Protein AF-A0AAD8DLI9-F1 (afdb_monomer_lite)

Organism: Mythimna separata (NCBI:txid271217)

Radius of gyration: 27.06 Å; chains: 1; bounding box: 93×51×63 Å

Secondary structure (DSSP, 8-state):
-PPTTSS----HHHHHHHTT-HHHHHHHH---HHHHHHHHHHHHHHHS-S---HHHHHHHHHHHHHHHHHHH-HHHHTTPPP------SS-HHHHHTSPPP---------------------

Foldseek 3Di:
DADVVGPHDQDPVNVCVLLVDLPVNCVVVVDDSVLSVLVVLLVCVVVVPDDFDPVVSVVSVVVSVVVVVQCVPPVNVVVDDDDDDDDDPDDPVSVVRDDDDDPPPDDDPDDDDDDDDDDDDD

Structure (mmCIF, N/CA/C/O backbone):
data_AF-A0AAD8DLI9-F1
#
_entry.id   AF-A0AAD8DLI9-F1
#
loop_
_atom_site.group_PDB
_atom_site.id
_atom_site.type_symbol
_atom_site.label_atom_id
_atom_site.label_alt_id
_atom_site.label_comp_id
_atom_site.label_asym_id
_atom_site.label_entity_id
_atom_site.label_seq_id
_atom_site.pdbx_PDB_ins_code
_atom_site.Cartn_x
_atom_site.Cartn_y
_atom_site.Cartn_z
_atom_site.occupancy
_atom_site.B_iso_or_equiv
_atom_site.auth_seq_id
_atom_site.auth_comp_id
_atom_site.auth_asym_id
_atom_site.auth_atom_id
_atom_site.pdbx_PDB_model_num
ATOM 1 N N . MET A 1 1 ? 1.625 8.664 -22.135 1.00 68.00 1 MET A N 1
ATOM 2 C CA . MET A 1 1 ? 1.932 10.109 -22.130 1.00 68.00 1 MET A CA 1
ATOM 3 C C . MET A 1 1 ? 1.110 10.793 -21.047 1.00 68.00 1 MET A C 1
ATOM 5 O O . MET A 1 1 ? -0.074 10.463 -20.932 1.00 68.00 1 MET A O 1
ATOM 9 N N . PRO A 1 2 ? 1.719 11.658 -20.219 1.00 79.44 2 PRO A N 1
ATOM 10 C CA . PRO A 1 2 ? 0.992 12.462 -19.240 1.00 79.44 2 PRO A CA 1
ATOM 11 C C . PRO A 1 2 ? -0.001 13.388 -19.951 1.00 79.44 2 PRO A C 1
ATOM 13 O O . PRO A 1 2 ? 0.241 13.833 -21.075 1.00 79.44 2 PRO A O 1
ATOM 16 N N . LYS A 1 3 ? -1.153 13.622 -19.326 1.00 81.00 3 LYS A N 1
ATOM 17 C CA . LYS A 1 3 ? -2.202 14.487 -19.867 1.00 81.00 3 LYS A CA 1
ATOM 18 C C . LYS A 1 3 ? -1.759 15.939 -19.678 1.00 81.00 3 LYS A C 1
ATOM 20 O O . LYS A 1 3 ? -1.212 16.270 -18.633 1.00 81.00 3 LYS A O 1
ATOM 25 N N . ALA A 1 4 ? -1.968 16.811 -20.662 1.00 80.19 4 ALA A N 1
ATOM 26 C CA . ALA A 1 4 ? -1.575 18.216 -20.530 1.00 80.19 4 ALA A CA 1
ATOM 27 C C . ALA A 1 4 ? -2.200 18.837 -19.262 1.00 80.19 4 ALA A C 1
ATOM 29 O O . ALA A 1 4 ? -3.403 18.702 -19.037 1.00 80.19 4 ALA A O 1
ATOM 30 N N . GLY A 1 5 ? -1.373 19.454 -18.411 1.00 84.06 5 GLY A N 1
ATOM 31 C CA . GLY A 1 5 ? -1.784 20.004 -17.111 1.00 84.06 5 GLY A CA 1
ATOM 32 C C . GLY A 1 5 ? -1.833 19.006 -15.942 1.00 84.06 5 GLY A C 1
ATOM 33 O O . GLY A 1 5 ? -2.048 19.428 -14.812 1.00 84.06 5 GLY A O 1
ATOM 34 N N . PHE A 1 6 ? -1.591 17.710 -16.174 1.00 69.19 6 PHE A N 1
ATOM 35 C CA . PHE A 1 6 ? -1.530 16.673 -15.138 1.00 69.19 6 PHE A CA 1
ATOM 36 C C . PHE A 1 6 ? -0.206 15.900 -15.219 1.00 69.19 6 PHE A C 1
ATOM 38 O O . PHE A 1 6 ? 0.209 15.446 -16.283 1.00 69.19 6 PHE A O 1
ATOM 45 N N . GLY A 1 7 ? 0.461 15.702 -14.078 1.00 79.88 7 GLY A N 1
ATOM 46 C CA . GLY A 1 7 ? 1.764 15.019 -14.012 1.00 79.88 7 GLY A CA 1
ATOM 47 C C . GLY A 1 7 ? 1.746 13.544 -14.443 1.00 79.88 7 GLY A C 1
ATOM 48 O O . GLY A 1 7 ? 2.799 12.967 -14.696 1.00 79.88 7 GLY A O 1
ATOM 49 N N . ASN A 1 8 ? 0.569 12.919 -14.553 1.00 84.19 8 ASN A N 1
ATOM 50 C CA . ASN A 1 8 ? 0.389 11.573 -15.095 1.00 84.19 8 ASN A CA 1
ATOM 51 C C . ASN A 1 8 ? -1.045 11.369 -15.629 1.00 84.19 8 ASN A C 1
ATOM 53 O O . ASN A 1 8 ? -1.923 12.204 -15.423 1.00 84.19 8 ASN A O 1
ATOM 57 N N . SER A 1 9 ? -1.265 10.251 -16.328 1.00 85.69 9 SER A N 1
ATOM 58 C CA . SER A 1 9 ? -2.578 9.822 -16.851 1.00 85.69 9 SER A CA 1
ATOM 59 C C . SER A 1 9 ? -3.043 8.514 -16.198 1.00 85.69 9 SER A C 1
ATOM 61 O O . SER A 1 9 ? -3.775 7.736 -16.812 1.00 85.69 9 SER A O 1
ATOM 63 N N . ASN A 1 10 ? -2.556 8.216 -14.992 1.00 88.38 10 ASN A N 1
ATOM 64 C CA . ASN A 1 10 ? -2.822 6.940 -14.341 1.00 88.38 10 ASN A CA 1
ATOM 65 C C . ASN A 1 10 ? -4.255 6.946 -13.798 1.00 88.38 10 ASN A C 1
ATOM 67 O O . ASN A 1 10 ? -4.659 7.862 -13.089 1.00 88.38 10 ASN A O 1
ATOM 71 N N . SER A 1 11 ? -5.031 5.923 -14.147 1.00 90.06 11 SER A N 1
ATOM 72 C CA . SER A 1 11 ? -6.424 5.764 -13.710 1.00 90.06 11 SER A CA 1
ATOM 73 C C . SER A 1 11 ? -6.548 4.661 -12.657 1.00 90.06 11 SER A C 1
ATOM 75 O O . SER A 1 11 ? -5.605 3.901 -12.434 1.00 90.06 11 SER A O 1
ATOM 77 N N . GLY A 1 12 ? -7.737 4.488 -12.070 1.00 89.56 12 GLY A N 1
ATOM 78 C CA . GLY A 1 12 ? -8.001 3.362 -11.166 1.00 89.56 12 GLY A CA 1
ATOM 79 C C . GLY A 1 12 ? -7.736 1.990 -11.806 1.00 89.56 12 GLY A C 1
ATOM 80 O O . GLY A 1 12 ? -7.291 1.071 -11.123 1.00 89.56 12 GLY A O 1
ATOM 81 N N . ASN A 1 13 ? -7.929 1.856 -13.126 1.00 90.69 13 ASN A N 1
ATOM 82 C CA . ASN A 1 13 ? -7.564 0.637 -13.852 1.00 90.69 13 ASN A CA 1
ATOM 83 C C . ASN A 1 13 ? -6.041 0.431 -13.881 1.00 90.69 13 ASN A C 1
ATOM 85 O O . ASN A 1 13 ? -5.562 -0.681 -13.680 1.00 90.69 13 ASN A O 1
ATOM 89 N N . THR A 1 14 ? -5.271 1.506 -14.072 1.00 91.44 14 THR A N 1
ATOM 9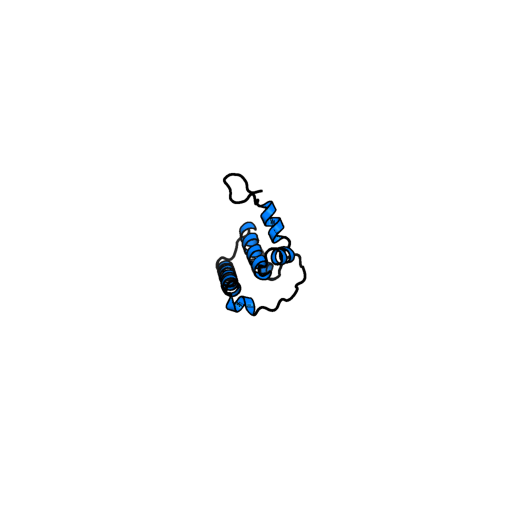0 C CA . THR A 1 14 ? -3.803 1.470 -14.009 1.00 91.44 14 THR A CA 1
ATOM 91 C C . THR A 1 14 ? -3.330 1.009 -12.630 1.00 91.44 14 THR A C 1
ATOM 93 O O . THR A 1 14 ? -2.516 0.092 -12.550 1.00 91.44 14 THR A O 1
ATOM 96 N N . SER A 1 15 ? -3.886 1.576 -11.553 1.00 91.75 15 SER A N 1
ATOM 97 C CA . SER A 1 15 ? -3.538 1.192 -10.178 1.00 91.75 15 SER A CA 1
ATOM 98 C C . SER A 1 15 ? -3.868 -0.273 -9.886 1.00 91.75 15 SER A C 1
ATOM 100 O O . SER A 1 15 ? -3.029 -0.993 -9.354 1.00 91.75 15 SER A O 1
ATOM 102 N N . ARG A 1 16 ? -5.047 -0.760 -10.300 1.00 92.94 16 ARG A N 1
ATOM 103 C CA . ARG A 1 16 ? -5.423 -2.174 -10.127 1.00 92.94 16 ARG A CA 1
ATOM 104 C C . ARG A 1 16 ? -4.450 -3.123 -10.819 1.00 92.94 16 ARG A C 1
ATOM 106 O O . ARG A 1 16 ? -4.081 -4.133 -10.233 1.00 92.94 16 ARG A O 1
ATOM 113 N N . ARG A 1 17 ? -3.992 -2.790 -12.031 1.00 94.00 17 ARG A N 1
ATOM 114 C CA . ARG A 1 17 ? -2.979 -3.604 -12.722 1.00 94.00 17 ARG A CA 1
ATOM 115 C C . ARG A 1 17 ? -1.614 -3.539 -12.044 1.00 94.00 17 ARG A C 1
ATOM 117 O O . ARG A 1 17 ? -0.938 -4.557 -12.005 1.00 94.00 17 ARG A O 1
ATOM 124 N N . PHE A 1 18 ? -1.235 -2.391 -11.483 1.00 94.50 18 PHE A N 1
ATOM 125 C CA . PHE A 1 18 ? 0.017 -2.253 -10.736 1.00 94.50 18 PHE A CA 1
ATOM 126 C C . PHE A 1 18 ? 0.064 -3.176 -9.507 1.00 94.50 18 PHE A C 1
ATOM 128 O O . PHE A 1 18 ? 1.060 -3.855 -9.294 1.00 94.50 18 PHE A O 1
ATOM 135 N N . PHE A 1 19 ? -1.023 -3.261 -8.734 1.00 94.44 19 PHE A N 1
ATOM 136 C CA . PHE A 1 19 ? -1.095 -4.121 -7.541 1.00 94.44 19 PHE A CA 1
ATOM 137 C C . PHE A 1 19 ? -1.546 -5.570 -7.829 1.00 94.44 19 PHE A C 1
ATOM 139 O O . PHE A 1 19 ? -1.639 -6.386 -6.907 1.00 94.44 19 PHE A O 1
ATOM 146 N N . ALA A 1 20 ? -1.839 -5.916 -9.087 1.00 94.19 20 ALA A N 1
ATOM 147 C CA . ALA A 1 20 ? -2.242 -7.273 -9.463 1.00 94.19 20 ALA A CA 1
ATOM 148 C C . ALA A 1 20 ? -1.083 -8.272 -9.329 1.00 94.19 20 ALA A C 1
ATOM 150 O O . ALA A 1 20 ? -1.303 -9.393 -8.879 1.00 94.19 20 ALA A O 1
ATOM 151 N N . ASP A 1 21 ? 0.135 -7.839 -9.661 1.00 94.12 21 ASP A N 1
ATOM 152 C CA . ASP A 1 21 ? 1.352 -8.645 -9.574 1.00 94.12 21 ASP A CA 1
ATOM 153 C C . ASP A 1 21 ? 2.446 -7.890 -8.792 1.00 94.12 21 ASP A C 1
ATOM 155 O O . ASP A 1 21 ? 3.223 -7.121 -9.369 1.00 94.12 21 ASP A O 1
ATOM 159 N N . PRO A 1 22 ? 2.508 -8.076 -7.460 1.00 93.19 22 PRO A N 1
ATOM 160 C CA . PRO A 1 22 ? 3.5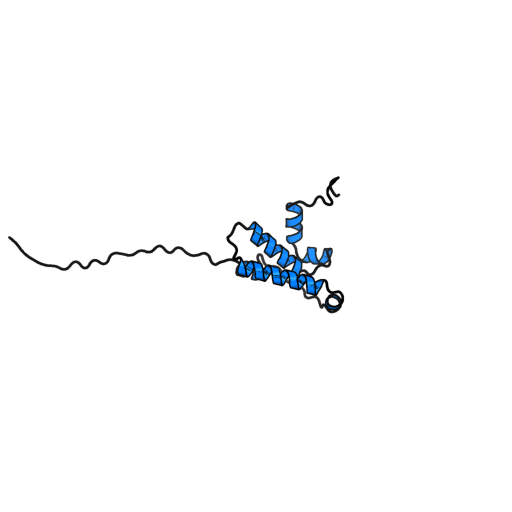21 -7.441 -6.625 1.00 93.19 22 PRO A CA 1
ATOM 161 C C . PRO A 1 22 ? 4.952 -7.896 -6.928 1.00 93.19 22 PRO A C 1
ATOM 163 O O . PRO A 1 22 ? 5.882 -7.158 -6.609 1.00 93.19 22 PRO A O 1
ATOM 166 N N . ASP A 1 23 ? 5.145 -9.091 -7.502 1.00 92.81 23 ASP A N 1
ATOM 167 C CA . ASP A 1 23 ? 6.468 -9.577 -7.904 1.00 92.81 23 ASP A CA 1
ATOM 168 C C . ASP A 1 23 ? 6.987 -8.760 -9.082 1.00 92.81 23 ASP A C 1
ATOM 170 O O . ASP A 1 23 ? 8.049 -8.142 -8.984 1.00 92.81 23 ASP A O 1
ATOM 174 N N . LEU A 1 24 ? 6.186 -8.672 -10.145 1.00 92.06 24 LEU A N 1
ATOM 175 C CA . LEU A 1 24 ? 6.516 -7.877 -11.323 1.00 92.06 24 LEU A CA 1
ATOM 176 C C . LEU A 1 24 ? 6.668 -6.390 -10.972 1.00 92.06 24 LEU A C 1
ATOM 178 O O . LEU A 1 24 ? 7.597 -5.725 -11.430 1.00 92.06 24 LEU A O 1
ATOM 182 N N . ALA A 1 25 ? 5.789 -5.854 -10.121 1.00 92.12 25 ALA A N 1
ATOM 183 C CA . ALA A 1 25 ? 5.885 -4.469 -9.672 1.00 92.12 25 ALA A CA 1
ATOM 184 C C . ALA A 1 25 ? 7.178 -4.206 -8.880 1.00 92.12 25 ALA A C 1
ATOM 186 O O . ALA A 1 25 ? 7.828 -3.181 -9.098 1.00 92.12 25 ALA A O 1
ATOM 187 N N . ALA A 1 26 ? 7.583 -5.117 -7.989 1.00 92.25 26 ALA A N 1
ATOM 188 C CA . ALA A 1 26 ? 8.834 -5.013 -7.237 1.00 92.25 26 ALA A CA 1
ATOM 189 C C . ALA A 1 26 ? 10.066 -5.111 -8.143 1.00 92.25 26 ALA A C 1
ATOM 191 O O . ALA A 1 26 ? 11.039 -4.384 -7.945 1.00 92.25 26 ALA A O 1
ATOM 192 N N . GLU A 1 27 ? 10.020 -5.993 -9.140 1.00 93.25 27 GLU A N 1
ATOM 193 C CA . GLU A 1 27 ? 11.081 -6.151 -10.130 1.00 93.25 27 GLU A CA 1
ATOM 194 C C . GLU A 1 27 ? 11.271 -4.873 -10.956 1.00 93.25 27 GLU A C 1
ATOM 196 O O . GLU A 1 27 ? 12.382 -4.350 -11.020 1.00 93.25 27 GLU A O 1
ATOM 201 N N . ILE A 1 28 ? 10.183 -4.325 -11.510 1.00 92.00 28 ILE A N 1
ATOM 202 C CA . ILE A 1 28 ? 10.217 -3.122 -12.355 1.00 92.00 28 ILE A CA 1
ATOM 203 C C . ILE A 1 28 ? 10.623 -1.880 -11.551 1.00 92.00 28 ILE A C 1
ATOM 205 O O . ILE A 1 28 ? 11.413 -1.065 -12.023 1.00 92.00 28 ILE A O 1
ATOM 209 N N . THR A 1 29 ? 10.062 -1.696 -10.353 1.00 88.88 29 THR A N 1
ATOM 210 C CA . THR A 1 29 ? 10.272 -0.468 -9.561 1.00 88.88 29 THR A CA 1
ATOM 211 C C . THR A 1 29 ? 11.509 -0.521 -8.666 1.00 88.88 29 THR A C 1
ATOM 213 O O . THR A 1 29 ? 11.932 0.509 -8.147 1.00 88.88 29 THR A O 1
ATOM 216 N N . GLY A 1 30 ? 12.070 -1.711 -8.431 1.00 85.62 30 GLY A N 1
ATOM 217 C CA . GLY A 1 30 ? 13.138 -1.932 -7.454 1.00 85.62 30 GLY A CA 1
ATOM 218 C C . GLY A 1 30 ? 12.693 -1.798 -5.991 1.00 85.62 30 GLY A C 1
ATOM 219 O O . GLY A 1 30 ? 13.519 -1.918 -5.083 1.00 85.62 30 GLY A O 1
ATOM 220 N N . ILE A 1 31 ? 11.402 -1.565 -5.739 1.00 86.88 31 ILE A N 1
ATOM 221 C CA . ILE A 1 31 ? 10.835 -1.422 -4.397 1.00 86.88 31 ILE A CA 1
ATOM 222 C C . ILE A 1 31 ? 10.702 -2.802 -3.742 1.00 86.88 31 ILE A C 1
ATOM 224 O O . ILE A 1 31 ? 10.567 -3.835 -4.397 1.00 86.88 31 ILE A O 1
ATOM 228 N N . ASN A 1 32 ? 10.749 -2.842 -2.410 1.00 88.00 32 ASN A N 1
ATOM 229 C CA . ASN A 1 32 ? 10.529 -4.078 -1.673 1.00 88.00 32 ASN A CA 1
ATOM 230 C C . ASN A 1 32 ? 9.117 -4.637 -1.947 1.00 88.00 32 ASN A C 1
ATOM 232 O O . ASN A 1 32 ? 8.122 -3.980 -1.646 1.00 88.00 32 ASN A O 1
ATOM 236 N N . LYS A 1 33 ? 9.037 -5.880 -2.435 1.00 90.75 33 LYS A N 1
ATOM 237 C CA . LYS A 1 33 ? 7.776 -6.602 -2.670 1.00 90.75 33 LYS A CA 1
ATOM 238 C C . LYS A 1 33 ? 6.816 -6.543 -1.483 1.00 90.75 33 LYS A C 1
ATOM 240 O O . LYS A 1 33 ? 5.635 -6.275 -1.662 1.00 90.75 33 LYS A O 1
ATOM 245 N N . GLN A 1 34 ? 7.321 -6.776 -0.274 1.00 90.50 34 GLN A N 1
ATOM 246 C CA . GLN A 1 34 ? 6.495 -6.784 0.933 1.00 90.50 34 GLN A CA 1
ATOM 247 C C . GLN A 1 34 ? 5.890 -5.407 1.212 1.00 90.50 34 GLN A C 1
ATOM 249 O O . GLN A 1 34 ? 4.763 -5.312 1.675 1.00 90.50 34 GLN A O 1
ATOM 254 N N . PHE A 1 35 ? 6.587 -4.328 0.853 1.00 91.06 35 PHE A N 1
ATOM 255 C CA . PHE A 1 35 ? 6.026 -2.987 0.966 1.00 91.06 35 PHE A CA 1
ATOM 256 C C . PHE A 1 35 ? 4.881 -2.765 -0.035 1.00 91.06 35 PHE A C 1
ATOM 258 O O . PHE A 1 35 ? 3.827 -2.264 0.344 1.00 91.06 35 PHE A O 1
ATOM 265 N N . ILE A 1 36 ? 5.045 -3.209 -1.288 1.00 92.75 36 ILE A N 1
ATOM 266 C CA . ILE A 1 36 ? 3.985 -3.143 -2.312 1.00 92.75 36 ILE A CA 1
ATOM 267 C C . ILE A 1 36 ? 2.751 -3.948 -1.878 1.00 92.75 36 ILE A C 1
ATOM 269 O O . ILE A 1 36 ? 1.625 -3.481 -2.035 1.00 92.75 36 ILE A O 1
ATOM 273 N N . ILE A 1 37 ? 2.962 -5.127 -1.289 1.00 94.69 37 ILE A N 1
ATOM 274 C CA . ILE A 1 37 ? 1.898 -5.960 -0.718 1.00 94.69 37 ILE A CA 1
ATOM 275 C C . ILE A 1 37 ? 1.150 -5.219 0.391 1.00 94.69 37 ILE A C 1
ATOM 277 O O . ILE A 1 37 ? -0.072 -5.131 0.341 1.00 94.69 37 ILE A O 1
ATOM 281 N N . LYS A 1 38 ? 1.860 -4.650 1.369 1.00 94.31 38 LYS A N 1
ATOM 282 C CA . LYS A 1 38 ? 1.214 -3.939 2.481 1.00 94.31 38 LYS A CA 1
ATOM 283 C C . LYS A 1 38 ? 0.385 -2.748 1.998 1.00 94.31 38 LYS A C 1
ATOM 285 O O . LYS A 1 38 ? -0.724 -2.536 2.479 1.00 94.31 38 LYS A O 1
ATOM 290 N N . LEU A 1 39 ? 0.873 -2.015 0.994 1.00 94.62 39 LEU A N 1
ATOM 291 C CA . LEU A 1 39 ? 0.104 -0.944 0.353 1.00 94.62 39 LEU A CA 1
ATOM 292 C C . LEU A 1 39 ? -1.162 -1.465 -0.335 1.00 94.62 39 LEU A C 1
ATOM 294 O O . LEU A 1 39 ? -2.213 -0.839 -0.219 1.00 94.62 39 LEU A O 1
ATOM 298 N N . LYS A 1 40 ? -1.082 -2.614 -1.015 1.00 94.75 40 LYS A N 1
ATOM 299 C CA . LYS A 1 40 ? -2.256 -3.264 -1.605 1.00 94.75 40 LYS A CA 1
ATOM 300 C C . LYS A 1 40 ? -3.304 -3.588 -0.539 1.00 94.75 40 LYS A C 1
ATOM 302 O O . LYS A 1 40 ? -4.454 -3.205 -0.718 1.00 94.75 40 LYS A O 1
ATOM 307 N N . VAL A 1 41 ? -2.904 -4.20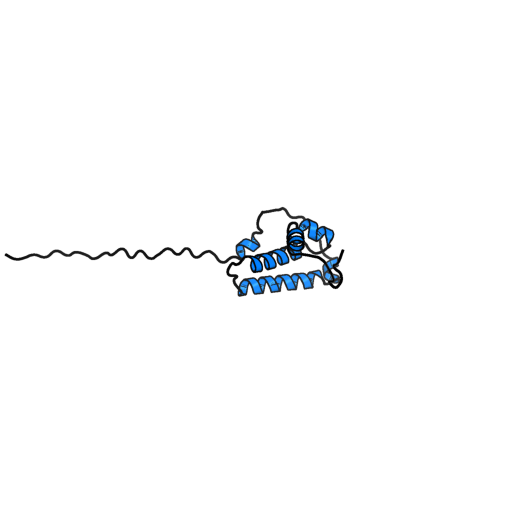8 0.574 1.00 94.44 41 VAL A N 1
ATOM 308 C CA . VAL A 1 41 ? -3.816 -4.576 1.674 1.00 94.44 41 VAL A CA 1
ATOM 309 C C . VAL A 1 41 ? -4.501 -3.345 2.269 1.00 94.44 41 VAL A C 1
ATOM 311 O O . VAL A 1 41 ? -5.710 -3.361 2.478 1.00 94.44 41 VAL A O 1
ATOM 314 N N . ILE A 1 42 ? -3.760 -2.252 2.478 1.00 95.38 42 ILE A N 1
ATOM 315 C CA . ILE A 1 42 ? -4.329 -0.986 2.968 1.00 95.38 42 ILE A CA 1
ATOM 316 C C . ILE A 1 42 ? -5.403 -0.463 2.004 1.00 95.38 42 ILE A C 1
ATOM 318 O O . ILE A 1 42 ? -6.501 -0.107 2.431 1.00 95.38 42 ILE A O 1
ATOM 322 N N . LEU A 1 43 ? -5.108 -0.433 0.701 1.00 94.19 43 LEU A N 1
ATOM 323 C CA . LEU A 1 43 ? -6.037 0.066 -0.315 1.00 94.19 43 LEU A CA 1
ATOM 324 C C . LEU A 1 43 ? -7.265 -0.841 -0.484 1.00 94.19 43 LEU A C 1
ATOM 326 O O . LEU A 1 43 ? -8.373 -0.338 -0.671 1.00 94.19 43 LEU A O 1
ATOM 330 N N . GLU A 1 44 ? -7.089 -2.159 -0.410 1.00 93.44 44 GLU A N 1
ATOM 331 C CA . GLU A 1 44 ? -8.182 -3.135 -0.468 1.00 93.44 44 GLU A CA 1
ATOM 332 C C . GLU A 1 44 ? -9.092 -3.015 0.750 1.00 93.44 44 GLU A C 1
ATOM 334 O O . GLU A 1 44 ? -10.300 -2.892 0.579 1.00 93.44 44 GLU A O 1
ATOM 339 N N . ALA A 1 45 ? -8.531 -2.938 1.960 1.00 93.69 45 ALA A N 1
ATOM 340 C CA . ALA A 1 45 ? -9.313 -2.735 3.175 1.00 93.69 45 ALA A CA 1
ATOM 341 C C . ALA A 1 45 ? -10.169 -1.463 3.067 1.00 93.69 45 ALA A C 1
ATOM 343 O O . ALA A 1 45 ? -11.387 -1.531 3.226 1.00 93.69 45 ALA A O 1
ATOM 344 N N . MET A 1 46 ? -9.568 -0.331 2.679 1.00 92.38 46 MET A N 1
ATOM 345 C CA . MET A 1 46 ? -10.276 0.946 2.507 1.00 92.38 46 MET A CA 1
ATOM 346 C C . MET A 1 46 ? -11.360 0.923 1.420 1.00 92.38 46 MET A C 1
ATOM 348 O O . MET A 1 46 ? -12.337 1.663 1.519 1.00 92.38 46 MET A O 1
ATOM 352 N N . SER A 1 47 ? -11.186 0.120 0.367 1.00 91.31 47 SER A N 1
ATOM 353 C CA . SER A 1 47 ? -12.130 0.035 -0.759 1.00 91.31 47 SER A CA 1
ATOM 354 C C . SER A 1 47 ? -13.128 -1.118 -0.651 1.00 91.31 47 SER A C 1
ATOM 356 O O . SER A 1 47 ? -14.037 -1.208 -1.474 1.00 91.31 47 SER A O 1
ATOM 358 N N . SER A 1 48 ? -12.994 -1.969 0.368 1.00 89.69 48 SER A N 1
ATOM 359 C CA . SER A 1 48 ? -13.818 -3.165 0.566 1.00 89.69 48 SER A CA 1
ATOM 360 C C . SER A 1 48 ? -15.285 -2.859 0.877 1.00 89.69 48 SER A C 1
ATOM 362 O O . SER A 1 48 ? -16.134 -3.719 0.666 1.00 89.69 48 SER A O 1
ATOM 364 N N . GLY A 1 49 ? -15.595 -1.677 1.419 1.00 89.56 49 GLY A N 1
ATOM 365 C CA . GLY A 1 49 ? -16.934 -1.336 1.915 1.00 89.56 49 GLY A CA 1
ATOM 366 C C . GLY A 1 49 ? -17.328 -2.029 3.228 1.00 89.56 49 GLY A C 1
ATOM 367 O O . GLY A 1 49 ? -18.443 -1.823 3.699 1.00 89.56 49 GLY A O 1
ATOM 368 N N . HIS A 1 50 ? -16.431 -2.817 3.829 1.00 89.31 50 HIS A N 1
ATOM 369 C CA . HIS A 1 50 ? -16.657 -3.498 5.105 1.00 89.31 50 HIS A CA 1
ATOM 370 C C . HIS A 1 50 ? -16.235 -2.603 6.280 1.00 89.31 50 HIS A C 1
ATOM 372 O O . HIS A 1 50 ? -15.442 -1.671 6.117 1.00 89.31 50 HIS A O 1
ATOM 378 N N . LYS A 1 51 ? -16.753 -2.883 7.483 1.00 92.38 51 LYS A N 1
ATOM 379 C CA . LYS A 1 51 ? -16.270 -2.228 8.706 1.00 92.38 51 LYS A CA 1
ATOM 380 C C . LYS A 1 51 ? -14.847 -2.703 8.998 1.00 92.38 51 LYS A C 1
ATOM 382 O O . LYS A 1 51 ? -14.560 -3.893 8.948 1.00 92.38 51 LYS A O 1
ATOM 387 N N . ILE A 1 52 ? -13.957 -1.754 9.275 1.00 94.06 52 ILE A N 1
ATOM 388 C CA . ILE A 1 52 ? -12.543 -2.015 9.549 1.00 94.06 52 ILE A CA 1
ATOM 389 C C . ILE A 1 52 ? -12.283 -1.703 11.018 1.00 94.06 52 ILE A C 1
ATOM 391 O O . ILE A 1 52 ? -12.631 -0.618 11.492 1.00 94.06 52 ILE A O 1
ATOM 395 N N . ASN A 1 53 ? -11.608 -2.613 11.717 1.00 94.25 53 ASN A N 1
ATOM 396 C CA . ASN A 1 53 ? -11.138 -2.359 13.069 1.00 94.25 53 ASN A CA 1
ATOM 397 C C . ASN A 1 53 ? -10.062 -1.257 13.064 1.00 94.25 53 ASN A C 1
ATOM 399 O O . ASN A 1 53 ? -8.946 -1.453 12.573 1.00 94.25 53 ASN A O 1
ATOM 403 N N . ALA A 1 54 ? -10.403 -0.084 13.601 1.00 92.94 54 ALA A N 1
ATOM 404 C CA . ALA A 1 54 ? -9.561 1.107 13.507 1.00 92.94 54 ALA A CA 1
ATOM 405 C C . ALA A 1 54 ? -8.218 0.967 14.243 1.00 92.94 54 ALA A C 1
ATOM 407 O O . ALA A 1 54 ? -7.209 1.501 13.780 1.00 92.94 54 ALA A O 1
ATOM 408 N N . GLU A 1 55 ? -8.191 0.243 15.364 1.00 94.19 55 GLU A N 1
ATOM 409 C CA . GLU A 1 55 ? -6.979 0.033 16.157 1.00 94.19 55 GLU A CA 1
ATOM 410 C C . GLU A 1 55 ? -5.980 -0.836 15.388 1.00 94.19 55 GLU A C 1
ATOM 412 O O . GLU A 1 55 ? -4.872 -0.382 15.083 1.00 94.19 55 GLU A O 1
ATOM 417 N N . LYS A 1 56 ? -6.417 -2.023 14.946 1.00 93.31 56 LYS A N 1
ATOM 418 C CA . LYS A 1 56 ? -5.589 -2.945 14.154 1.00 93.31 56 LYS A CA 1
ATOM 419 C C . LYS A 1 56 ? -5.120 -2.318 12.843 1.00 93.31 56 LYS A C 1
ATOM 421 O O . LYS A 1 56 ? -3.956 -2.444 12.466 1.00 93.31 56 LYS A O 1
ATOM 426 N N . PHE A 1 57 ? -6.002 -1.599 12.148 1.00 94.88 57 PHE A N 1
ATOM 427 C CA . PHE A 1 57 ? -5.647 -0.914 10.906 1.00 94.88 57 PHE A CA 1
ATOM 428 C C . PHE A 1 57 ? -4.620 0.203 11.136 1.00 94.88 57 PHE A C 1
ATOM 430 O O . PHE A 1 57 ? -3.683 0.369 10.349 1.00 94.88 57 PHE A O 1
ATOM 437 N N . GLY A 1 58 ? -4.756 0.946 12.237 1.00 94.12 58 GLY A N 1
ATOM 438 C CA . GLY A 1 58 ? -3.802 1.972 12.640 1.00 94.12 58 GLY A CA 1
ATOM 439 C C . GLY A 1 58 ? -2.415 1.397 12.933 1.00 94.12 58 GLY A C 1
ATOM 440 O O . GLY A 1 58 ? -1.411 1.956 12.485 1.00 94.12 58 GLY A O 1
ATOM 441 N N . GLU A 1 59 ? -2.342 0.269 13.638 1.00 95.81 59 GLU A N 1
ATOM 442 C CA . GLU A 1 59 ? -1.087 -0.452 13.881 1.00 95.81 59 GLU A CA 1
ATOM 443 C C . GLU A 1 59 ? -0.459 -0.961 12.581 1.00 95.81 59 GLU A C 1
ATOM 445 O O . GLU A 1 59 ? 0.718 -0.694 12.318 1.00 95.81 59 GLU A O 1
ATOM 450 N N . TYR A 1 60 ? -1.260 -1.578 11.708 1.00 94.31 60 TYR A N 1
ATOM 451 C CA . TYR A 1 60 ? -0.809 -2.064 10.404 1.00 94.31 60 TYR A CA 1
ATOM 452 C C . TYR A 1 60 ? -0.207 -0.943 9.540 1.00 94.31 60 TYR A C 1
ATOM 454 O O . TYR A 1 60 ? 0.854 -1.106 8.921 1.00 94.31 60 TYR A O 1
ATOM 462 N N . CYS A 1 61 ? -0.835 0.237 9.535 1.00 94.00 61 CYS A N 1
ATOM 463 C CA . CYS A 1 61 ? -0.322 1.414 8.835 1.00 94.00 61 CYS A CA 1
ATOM 464 C C . CYS A 1 61 ? 0.998 1.916 9.442 1.00 94.00 61 CYS A C 1
ATOM 466 O O . CYS A 1 61 ? 1.941 2.211 8.701 1.00 94.00 61 CYS A O 1
ATOM 468 N N . LYS A 1 62 ? 1.107 1.975 10.778 1.00 93.81 62 LYS A N 1
ATOM 469 C CA . LYS A 1 62 ? 2.348 2.373 11.470 1.00 93.81 62 LYS A CA 1
ATOM 470 C C . LYS A 1 62 ? 3.498 1.426 11.143 1.00 93.81 62 LYS A C 1
ATOM 472 O O . LYS A 1 62 ? 4.602 1.884 10.855 1.00 93.81 62 LYS A O 1
ATOM 477 N N . ASP A 1 63 ? 3.255 0.123 11.140 1.00 90.75 63 ASP A N 1
ATOM 478 C CA . ASP A 1 63 ? 4.287 -0.864 10.825 1.00 90.75 63 ASP A CA 1
ATOM 479 C C . ASP A 1 63 ? 4.702 -0.824 9.354 1.00 90.75 63 ASP A C 1
ATOM 481 O O . ASP A 1 63 ? 5.885 -0.960 9.030 1.00 90.75 63 ASP A O 1
ATOM 485 N N . THR A 1 64 ? 3.756 -0.547 8.455 1.00 91.19 64 THR A N 1
ATOM 486 C CA . THR A 1 64 ? 4.052 -0.288 7.040 1.00 91.19 64 THR A CA 1
ATOM 487 C C . THR A 1 64 ? 4.937 0.955 6.872 1.00 91.19 64 THR A C 1
ATOM 489 O O . THR A 1 64 ? 5.906 0.924 6.110 1.00 91.19 64 THR A O 1
ATOM 492 N N . ALA A 1 65 ? 4.683 2.025 7.633 1.00 89.06 65 ALA A N 1
ATOM 493 C CA . ALA A 1 65 ? 5.513 3.231 7.628 1.00 89.06 65 ALA A CA 1
ATOM 494 C C . ALA A 1 65 ? 6.927 2.983 8.187 1.00 89.06 65 ALA A C 1
ATOM 496 O O . ALA A 1 65 ? 7.913 3.435 7.601 1.00 89.06 65 ALA A O 1
ATOM 497 N N . LYS A 1 66 ? 7.061 2.209 9.273 1.00 87.38 66 LYS A N 1
ATOM 498 C CA . LYS A 1 66 ? 8.377 1.800 9.805 1.00 87.38 66 LYS A CA 1
ATOM 499 C C . LYS A 1 66 ? 9.173 0.996 8.777 1.00 87.38 66 LYS A C 1
ATOM 501 O O . LYS A 1 66 ? 10.376 1.201 8.632 1.00 87.38 66 LYS A O 1
ATOM 506 N N . MET A 1 67 ? 8.509 0.109 8.034 1.00 82.75 67 MET A N 1
ATOM 507 C CA . MET A 1 67 ? 9.141 -0.651 6.958 1.00 82.75 67 MET A CA 1
ATOM 508 C C . MET A 1 67 ? 9.673 0.265 5.847 1.00 82.75 67 MET A C 1
ATOM 510 O O . MET A 1 67 ? 10.775 0.034 5.351 1.00 82.75 67 MET A O 1
ATOM 514 N N . LEU A 1 68 ? 8.945 1.324 5.478 1.00 78.75 68 LEU A N 1
ATOM 515 C CA . LEU A 1 68 ? 9.445 2.330 4.536 1.00 78.75 68 LEU A CA 1
ATOM 516 C C . LEU A 1 68 ? 10.707 3.010 5.076 1.00 78.75 68 LEU A C 1
ATOM 518 O O . LEU A 1 68 ? 11.706 3.078 4.367 1.00 78.75 68 LEU A O 1
ATOM 522 N N . LEU A 1 69 ? 10.696 3.448 6.337 1.00 75.81 69 LEU A N 1
ATOM 523 C CA . LEU A 1 69 ? 11.842 4.119 6.954 1.00 75.81 69 LEU A CA 1
ATOM 524 C C . LEU A 1 69 ? 13.093 3.226 6.955 1.00 75.81 69 LEU A C 1
ATOM 526 O O . LEU A 1 69 ? 14.146 3.634 6.474 1.00 75.81 69 LEU A O 1
ATOM 530 N N . LEU A 1 70 ? 12.949 1.970 7.389 1.00 70.44 70 LEU A N 1
ATOM 531 C CA . LEU A 1 70 ? 14.026 0.973 7.372 1.00 70.44 70 LEU A CA 1
ATOM 532 C C . LEU A 1 70 ? 14.516 0.653 5.958 1.00 70.44 70 LEU A C 1
ATOM 534 O O . LEU A 1 70 ? 15.682 0.319 5.763 1.00 70.44 70 LEU A O 1
ATOM 538 N N . THR A 1 71 ? 13.624 0.691 4.965 1.00 65.31 71 THR A N 1
ATOM 539 C CA . THR A 1 71 ? 13.991 0.334 3.593 1.00 65.31 71 THR A CA 1
ATOM 540 C C . THR A 1 71 ? 14.583 1.480 2.783 1.00 65.31 71 THR A C 1
ATOM 542 O O . THR A 1 71 ? 15.303 1.197 1.823 1.00 65.31 71 THR A O 1
ATOM 545 N N . SER A 1 72 ? 14.301 2.720 3.187 1.00 67.12 72 SER A N 1
ATOM 546 C CA . SER A 1 72 ? 14.790 3.964 2.580 1.00 67.12 72 SER A CA 1
ATOM 547 C C . SER A 1 72 ? 16.151 4.389 3.125 1.00 67.12 72 SER A C 1
ATOM 549 O O . SER A 1 72 ? 16.846 5.168 2.480 1.00 67.12 72 SER A O 1
ATOM 551 N N . ASP A 1 73 ? 16.535 3.878 4.298 1.00 68.12 73 ASP A N 1
ATOM 552 C CA . ASP A 1 73 ? 17.853 4.108 4.874 1.00 68.12 73 ASP A CA 1
ATOM 553 C C . ASP A 1 73 ? 18.945 3.492 3.961 1.00 68.12 73 ASP A C 1
ATOM 555 O O . ASP A 1 73 ? 18.969 2.265 3.770 1.00 68.12 73 ASP A O 1
ATOM 559 N N . PRO A 1 74 ? 19.859 4.306 3.389 1.00 63.28 74 PRO A N 1
ATOM 560 C CA . PRO A 1 74 ? 20.916 3.831 2.496 1.00 63.28 74 PRO A CA 1
ATOM 561 C C . PRO A 1 74 ? 21.824 2.784 3.148 1.00 63.28 74 PRO A C 1
ATOM 563 O O . PRO A 1 74 ? 22.289 1.862 2.481 1.00 63.28 74 PRO A O 1
ATOM 566 N N . TYR A 1 75 ? 22.055 2.904 4.454 1.00 57.25 75 TYR A N 1
ATOM 567 C CA . TYR A 1 75 ? 22.912 2.012 5.222 1.00 57.25 75 TYR A CA 1
ATOM 568 C C . TYR A 1 75 ? 22.263 0.632 5.402 1.00 57.25 75 TYR A C 1
ATOM 570 O O . TYR A 1 75 ? 22.906 -0.396 5.188 1.00 57.25 75 TYR A O 1
ATOM 578 N N . ILE A 1 76 ? 20.960 0.589 5.700 1.00 56.81 76 ILE A N 1
ATOM 579 C CA . ILE A 1 76 ? 20.205 -0.664 5.883 1.00 56.81 76 ILE A CA 1
ATOM 580 C C . ILE A 1 76 ? 19.900 -1.336 4.533 1.00 56.81 76 ILE A C 1
ATOM 582 O O . ILE A 1 76 ? 19.872 -2.566 4.427 1.00 56.81 76 ILE A O 1
ATOM 586 N N . SER A 1 77 ? 19.692 -0.550 3.472 1.00 55.19 77 SER A N 1
ATOM 587 C CA . SER A 1 77 ? 19.395 -1.070 2.131 1.00 55.19 77 SER A CA 1
ATOM 588 C C . SER A 1 77 ? 20.560 -1.874 1.534 1.00 55.19 77 SER A C 1
ATOM 590 O O . SER A 1 77 ? 20.329 -2.915 0.914 1.00 55.19 77 SER A O 1
ATOM 592 N N . CYS A 1 78 ? 21.806 -1.478 1.816 1.00 52.34 78 CYS A N 1
ATOM 593 C CA . CYS A 1 78 ? 23.020 -2.166 1.359 1.00 52.34 78 CYS A CA 1
ATOM 594 C C . CYS A 1 78 ? 23.215 -3.580 1.941 1.00 52.34 78 CYS A C 1
ATOM 596 O O . CYS A 1 78 ? 23.984 -4.366 1.392 1.00 52.34 78 CYS A O 1
ATOM 598 N N . LEU A 1 79 ? 22.524 -3.935 3.030 1.00 58.41 79 LEU A N 1
ATOM 599 C CA . LEU A 1 79 ? 22.739 -5.192 3.762 1.00 58.41 79 LEU A CA 1
ATOM 600 C C . LEU A 1 79 ? 21.701 -6.292 3.438 1.00 58.41 79 LEU A C 1
ATOM 602 O O . LEU A 1 79 ? 21.698 -7.355 4.064 1.00 58.41 79 LEU A O 1
ATOM 606 N N . ARG A 1 80 ? 20.788 -6.073 2.478 1.00 61.88 80 ARG A N 1
ATOM 607 C CA . ARG A 1 80 ? 19.585 -6.911 2.293 1.00 61.88 80 ARG A CA 1
ATOM 608 C C . ARG A 1 80 ? 19.816 -8.146 1.393 1.00 61.88 80 ARG A C 1
ATOM 610 O O . ARG A 1 80 ? 20.146 -8.013 0.219 1.00 61.88 80 ARG A O 1
ATOM 617 N N . LYS A 1 81 ? 19.539 -9.362 1.899 1.00 54.91 81 LYS A N 1
ATOM 61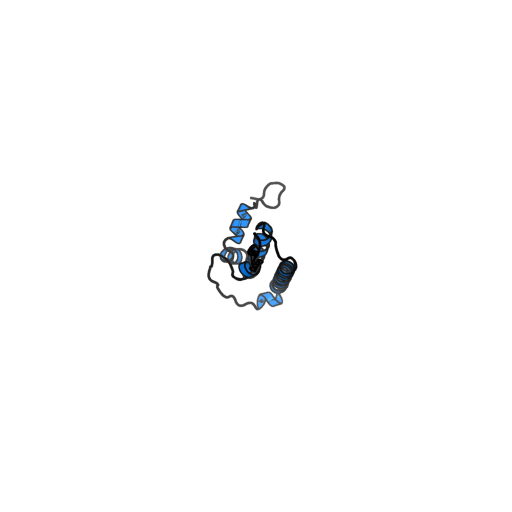8 C CA . LYS A 1 81 ? 19.484 -10.624 1.112 1.00 54.91 81 LYS A CA 1
ATOM 619 C C . LYS A 1 81 ? 18.052 -10.895 0.602 1.00 54.91 81 LYS A C 1
ATOM 621 O O . LYS A 1 81 ? 17.107 -10.811 1.383 1.00 54.91 81 LYS A O 1
ATOM 626 N N . ARG A 1 82 ? 17.868 -11.224 -0.687 1.00 53.59 82 ARG A N 1
ATOM 627 C CA . ARG A 1 82 ? 16.545 -11.478 -1.317 1.00 53.59 82 ARG A CA 1
ATOM 628 C C . ARG A 1 82 ? 16.097 -12.950 -1.180 1.00 53.59 82 ARG A C 1
ATOM 630 O O . ARG A 1 82 ? 16.915 -13.848 -1.348 1.00 53.59 82 ARG A O 1
ATOM 637 N N . LYS A 1 83 ? 14.798 -13.195 -0.929 1.00 51.41 83 LYS A N 1
ATOM 638 C CA . LYS A 1 83 ? 14.131 -14.521 -0.991 1.00 51.41 83 LYS A CA 1
ATOM 639 C C . LYS A 1 83 ? 12.926 -14.486 -1.959 1.00 51.41 83 LYS A C 1
ATOM 641 O O . LYS A 1 83 ? 12.224 -13.476 -1.957 1.00 51.41 83 LYS A O 1
ATOM 646 N N . PRO A 1 84 ? 12.648 -15.558 -2.732 1.00 45.56 84 PRO A N 1
ATOM 647 C CA . PRO A 1 84 ? 11.465 -15.664 -3.601 1.00 45.56 84 PRO A CA 1
ATOM 648 C C . PRO A 1 84 ? 10.209 -16.128 -2.829 1.00 45.56 84 PRO A C 1
ATOM 650 O O . PRO A 1 84 ? 10.339 -16.843 -1.834 1.00 45.56 84 PRO A O 1
ATOM 653 N N . SER A 1 85 ? 8.992 -15.771 -3.277 1.00 52.91 85 SER A N 1
ATOM 654 C CA . SER A 1 85 ? 7.730 -16.263 -2.679 1.00 52.91 85 SER A CA 1
ATOM 655 C C . SER A 1 85 ? 6.713 -16.757 -3.722 1.00 52.91 85 SER A C 1
ATOM 657 O O . SER A 1 85 ? 6.773 -16.364 -4.881 1.00 52.91 85 SER A O 1
ATOM 659 N N . LYS A 1 86 ? 5.797 -17.640 -3.291 1.00 51.06 86 LYS A N 1
ATOM 660 C CA . LYS A 1 86 ? 4.751 -18.305 -4.100 1.00 51.06 86 LYS A CA 1
ATOM 661 C C . LYS A 1 86 ? 3.397 -17.573 -4.004 1.00 51.06 86 LYS A C 1
ATOM 663 O O . LYS A 1 86 ? 3.190 -16.835 -3.041 1.00 51.06 86 LYS A O 1
ATOM 668 N N . SER A 1 87 ? 2.493 -17.800 -4.967 1.00 47.56 87 SER A N 1
ATOM 669 C CA . SER A 1 87 ? 1.169 -17.158 -5.071 1.00 47.56 87 SER A CA 1
ATOM 670 C C . SER A 1 87 ? 0.038 -17.940 -4.376 1.00 47.56 87 SER A C 1
ATOM 672 O O . SER A 1 87 ? 0.034 -19.173 -4.345 1.00 47.56 87 SER A O 1
ATOM 674 N N . GLN A 1 88 ? -0.926 -17.200 -3.819 1.00 53.22 88 GLN A N 1
ATOM 675 C CA . GLN A 1 88 ? -2.208 -17.650 -3.253 1.00 53.22 88 GLN A CA 1
ATOM 676 C C . GLN A 1 88 ? -3.262 -16.542 -3.495 1.00 53.22 88 GLN A C 1
ATOM 678 O O . GLN A 1 88 ? -2.868 -15.383 -3.650 1.00 53.22 88 GLN A O 1
ATOM 683 N N . PRO A 1 89 ? -4.570 -16.869 -3.557 1.00 61.84 89 PRO A N 1
ATOM 684 C CA . PRO A 1 89 ? -5.633 -15.933 -3.956 1.00 61.84 89 PRO A CA 1
ATOM 685 C C . PRO A 1 89 ? -5.861 -14.774 -2.973 1.00 61.84 89 PRO A C 1
ATOM 687 O O . PRO A 1 89 ? -6.166 -13.668 -3.405 1.00 61.84 89 PRO A O 1
ATOM 690 N N . PHE A 1 90 ? -5.639 -15.000 -1.679 1.00 54.19 9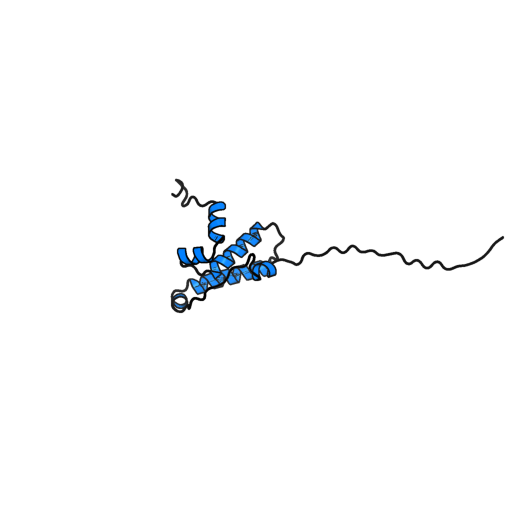0 PHE A N 1
ATOM 691 C CA . PHE A 1 90 ? -5.578 -13.966 -0.646 1.00 54.19 90 PHE A CA 1
ATOM 692 C C . PHE A 1 90 ? -4.378 -14.250 0.257 1.00 54.19 90 PHE A C 1
ATOM 694 O O . PHE A 1 90 ? -3.996 -15.409 0.443 1.00 54.19 90 PHE A O 1
ATOM 701 N N . MET A 1 91 ? -3.755 -13.203 0.798 1.00 63.03 91 MET A N 1
ATOM 702 C CA . MET A 1 91 ? -2.702 -13.373 1.799 1.00 63.03 91 MET A CA 1
ATOM 703 C C . MET A 1 91 ? -3.341 -13.651 3.158 1.00 63.03 91 MET A C 1
ATOM 705 O O . MET A 1 91 ? -4.367 -13.062 3.485 1.00 63.03 91 MET A O 1
ATOM 709 N N . SER A 1 92 ? -2.738 -14.539 3.950 1.00 59.19 92 SER A N 1
ATOM 710 C CA . SER A 1 92 ? -3.252 -14.908 5.278 1.00 59.19 92 SER A CA 1
ATOM 711 C C . SER A 1 92 ? -3.448 -13.687 6.182 1.00 59.19 92 SER A C 1
ATOM 713 O O . SER A 1 92 ? -4.469 -13.574 6.847 1.00 59.19 92 SER A O 1
ATOM 715 N N . GLU A 1 93 ? -2.537 -12.716 6.101 1.00 54.47 93 GLU A N 1
ATOM 716 C CA . GLU A 1 93 ? -2.603 -11.455 6.853 1.00 54.47 93 GLU A CA 1
ATOM 717 C C . GLU A 1 93 ? -3.838 -10.600 6.509 1.00 54.47 93 GLU A C 1
ATOM 719 O O . GLU A 1 93 ? -4.333 -9.859 7.350 1.00 54.47 93 GLU A O 1
ATOM 724 N N . THR A 1 94 ? -4.353 -10.686 5.277 1.00 59.38 94 THR A N 1
ATOM 725 C CA . THR A 1 94 ? -5.555 -9.945 4.856 1.00 59.38 94 THR A CA 1
ATOM 726 C C . THR A 1 94 ? -6.807 -10.521 5.504 1.00 59.38 94 THR A C 1
ATOM 728 O O . THR A 1 94 ? -7.697 -9.777 5.898 1.00 59.38 94 THR A O 1
ATOM 731 N N . ILE A 1 95 ? -6.849 -11.845 5.648 1.00 71.44 95 ILE A N 1
ATOM 732 C CA . ILE A 1 95 ? -7.955 -12.558 6.288 1.00 71.44 95 ILE A CA 1
ATOM 733 C C . ILE A 1 95 ? -7.958 -12.275 7.799 1.00 71.44 95 ILE A C 1
ATOM 735 O O . ILE A 1 95 ? -9.017 -12.082 8.381 1.00 71.44 95 ILE A O 1
ATOM 739 N N . GLU A 1 96 ? -6.779 -12.171 8.422 1.00 76.81 96 GLU A N 1
ATOM 740 C CA . GLU A 1 96 ? -6.619 -11.837 9.849 1.00 76.81 96 GLU A CA 1
ATOM 741 C C . GLU A 1 96 ? -7.044 -10.403 10.212 1.00 76.81 96 GLU A C 1
ATOM 743 O O . GLU A 1 96 ? -7.295 -10.102 11.383 1.00 76.81 96 GLU A O 1
ATOM 748 N N . LEU A 1 97 ? -7.117 -9.509 9.220 1.00 70.19 97 LEU A N 1
ATOM 749 C CA . LEU A 1 97 ? -7.521 -8.119 9.420 1.00 70.19 97 LEU A CA 1
ATOM 750 C C . LEU A 1 97 ? -9.045 -7.932 9.457 1.00 70.19 97 LEU A C 1
ATOM 752 O O . LEU A 1 97 ? -9.511 -6.884 9.910 1.00 70.19 97 LEU A O 1
ATOM 756 N N . PHE A 1 98 ? -9.811 -8.910 8.973 1.00 78.06 98 PHE A N 1
ATOM 757 C CA . PHE A 1 98 ? -11.267 -8.862 9.010 1.00 78.06 98 PHE A CA 1
ATOM 758 C C . PHE A 1 98 ? -11.784 -9.164 10.418 1.00 78.06 98 PHE A C 1
ATOM 760 O O . PHE A 1 98 ? -11.226 -9.984 11.150 1.00 78.06 98 PHE A O 1
ATOM 767 N N . GLU A 1 99 ? -12.851 -8.476 10.817 1.00 60.38 99 GLU A N 1
ATOM 768 C CA . GLU A 1 99 ? -13.606 -8.887 11.997 1.00 60.38 99 GLU A CA 1
ATOM 769 C C . GLU A 1 99 ? -14.384 -10.169 11.668 1.00 60.38 99 GLU A C 1
ATOM 771 O O . GLU A 1 99 ? -14.856 -10.318 10.536 1.00 60.38 99 GLU A O 1
ATOM 776 N N . PRO A 1 100 ? -14.490 -11.118 12.612 1.00 69.81 100 PRO A N 1
ATOM 777 C CA . PRO A 1 100 ? -15.352 -12.275 12.421 1.00 69.81 100 PRO A CA 1
ATOM 778 C C . PRO A 1 100 ? -16.805 -11.811 12.234 1.00 69.81 100 PRO A C 1
ATOM 780 O O . PRO A 1 100 ? -17.263 -10.925 12.952 1.00 69.81 100 PRO A O 1
ATOM 783 N N . GLU A 1 101 ? -17.522 -12.406 11.276 1.00 63.62 101 GLU A N 1
ATOM 784 C CA . GLU A 1 101 ? -18.969 -12.206 11.140 1.00 63.62 101 GLU A CA 1
ATOM 785 C C . GLU A 1 101 ? -19.667 -12.687 12.418 1.00 63.62 101 GLU A C 1
ATOM 787 O O . GLU A 1 101 ? -19.522 -13.844 12.823 1.00 63.62 101 GLU A O 1
ATOM 792 N N . GLU A 1 102 ? -20.419 -11.794 13.063 1.00 55.56 102 GLU A N 1
ATOM 793 C CA . GLU A 1 102 ? -21.326 -12.168 14.142 1.00 55.56 102 GLU A CA 1
ATOM 794 C C . GLU A 1 102 ? -22.490 -12.957 13.528 1.00 55.56 102 GLU A C 1
ATOM 796 O O . GLU A 1 102 ? -23.300 -12.427 12.770 1.00 55.56 102 GLU A O 1
ATOM 801 N N . LEU A 1 103 ? -22.543 -14.259 13.812 1.00 45.94 103 LEU A N 1
ATOM 802 C CA . LEU A 1 103 ? -23.731 -15.064 13.562 1.00 45.94 103 LEU A CA 1
ATOM 803 C C . LEU A 1 103 ? -24.790 -14.655 14.587 1.00 45.94 103 LEU A C 1
ATOM 805 O O . LEU A 1 103 ? -24.731 -15.073 15.745 1.00 45.94 103 LEU A O 1
ATOM 809 N N . ASP A 1 104 ? -25.765 -13.865 14.147 1.00 46.22 104 ASP A N 1
ATOM 810 C CA . ASP A 1 104 ? -27.020 -13.648 14.861 1.00 46.22 104 ASP A CA 1
ATOM 811 C C . ASP A 1 104 ? -27.786 -14.982 14.949 1.00 46.22 104 ASP A C 1
ATOM 813 O O . ASP A 1 104 ? -28.635 -15.301 14.116 1.00 46.22 104 ASP A O 1
ATOM 817 N N . THR A 1 105 ? -27.484 -15.813 15.949 1.00 49.56 105 THR A N 1
ATOM 818 C CA . THR A 1 105 ? -28.428 -16.849 16.384 1.00 49.56 105 THR A CA 1
ATOM 819 C C . THR A 1 105 ? -29.459 -16.198 17.286 1.00 49.56 105 THR A C 1
ATOM 821 O O . THR A 1 105 ? -29.201 -15.930 18.462 1.00 49.56 105 THR A O 1
ATOM 824 N N . GLU A 1 106 ? -30.618 -15.930 16.691 1.00 46.97 106 GLU A N 1
ATOM 825 C CA . GLU A 1 106 ? -31.825 -15.496 17.371 1.00 46.97 106 GLU A CA 1
ATOM 826 C C . GLU A 1 106 ? -32.167 -16.400 18.566 1.00 46.97 106 GLU A C 1
ATOM 828 O O . GLU A 1 106 ? -32.011 -17.623 18.558 1.00 46.97 106 GLU A O 1
ATOM 833 N N . VAL A 1 107 ? -32.620 -15.735 19.624 1.00 51.69 107 VAL A N 1
ATOM 834 C CA . VAL A 1 107 ? -33.047 -16.289 20.902 1.00 51.69 107 VAL A CA 1
ATOM 835 C C . VAL A 1 107 ? -34.387 -16.996 20.716 1.00 51.69 107 VAL A C 1
ATOM 837 O O . VAL A 1 107 ? -35.408 -16.324 20.615 1.00 51.69 107 VAL A O 1
ATOM 840 N N . ASP A 1 108 ? -34.413 -18.328 20.758 1.00 43.41 108 ASP A N 1
ATOM 841 C CA . ASP A 1 108 ? -35.671 -19.072 20.878 1.00 43.41 108 ASP A CA 1
ATOM 842 C C . ASP A 1 108 ? -35.882 -19.493 22.343 1.00 43.41 108 ASP A C 1
ATOM 844 O O . ASP A 1 108 ? -35.488 -20.571 22.800 1.00 43.41 108 ASP A O 1
ATOM 848 N N . GLN A 1 109 ? -36.476 -18.585 23.127 1.00 49.22 109 GLN A N 1
ATOM 849 C CA . GLN A 1 109 ? -37.056 -18.907 24.432 1.00 49.22 109 GLN A CA 1
ATOM 850 C C . GLN A 1 109 ? -38.336 -19.722 24.210 1.00 49.22 109 GLN A C 1
ATOM 852 O O . GLN A 1 109 ? -39.449 -19.201 24.248 1.00 49.22 109 GLN A O 1
ATOM 857 N N . ALA A 1 110 ? -38.180 -21.029 24.002 1.00 47.84 110 ALA A N 1
ATOM 858 C CA . ALA A 1 110 ? -39.298 -21.958 24.034 1.00 47.84 110 ALA A CA 1
ATOM 859 C C . ALA A 1 110 ? -39.828 -22.080 25.474 1.00 47.84 110 ALA A C 1
ATOM 861 O O . ALA A 1 110 ? -39.228 -22.697 26.357 1.00 47.84 110 ALA A O 1
ATOM 862 N N . SER A 1 111 ? -40.981 -21.450 25.679 1.00 49.78 111 SER A N 1
ATOM 863 C CA . SER A 1 111 ? -41.909 -21.579 26.797 1.00 49.78 111 SER A CA 1
ATOM 864 C C . SER A 1 111 ? -41.945 -22.981 27.416 1.00 4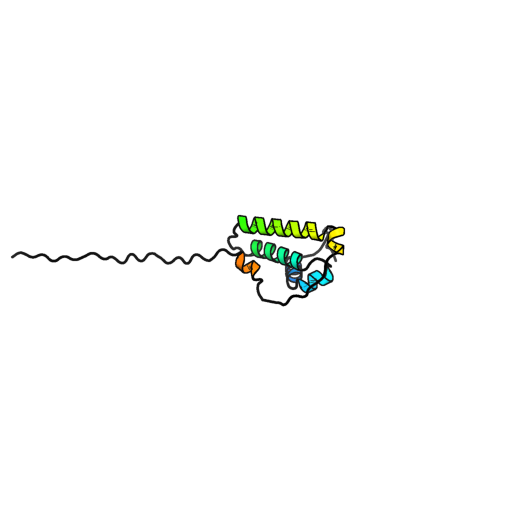9.78 111 SER A C 1
ATOM 866 O O . SER A 1 111 ? -42.392 -23.942 26.787 1.00 49.78 111 SER A O 1
ATOM 868 N N . LYS A 1 112 ? -41.580 -23.082 28.697 1.00 45.88 112 LYS A N 1
ATOM 869 C CA . LYS A 1 112 ? -41.916 -24.229 29.545 1.00 45.88 112 LYS A CA 1
ATOM 870 C C . LYS A 1 112 ? -42.761 -23.739 30.717 1.00 45.88 112 LYS A C 1
ATOM 872 O O . LYS A 1 112 ? -42.249 -23.465 31.796 1.00 45.88 112 LYS A O 1
ATOM 877 N N . LEU A 1 113 ? -44.058 -23.574 30.466 1.00 48.19 113 LEU A N 1
ATOM 878 C CA . LEU A 1 113 ? -45.066 -23.431 31.516 1.00 48.19 113 LEU A CA 1
ATOM 879 C C . LEU A 1 113 ? -45.409 -24.837 32.040 1.00 48.19 113 LEU A C 1
ATOM 881 O O . LEU A 1 113 ? -45.762 -25.697 31.231 1.00 48.19 113 LEU A O 1
ATOM 885 N N . PRO A 1 114 ? -45.292 -25.114 33.349 1.00 48.03 114 PRO A N 1
ATOM 886 C CA . PRO A 1 114 ? -45.795 -26.350 33.930 1.00 48.03 114 PRO A CA 1
ATOM 887 C C . PRO A 1 114 ? -47.314 -26.243 34.113 1.00 48.03 114 PRO A C 1
ATOM 889 O O . PRO A 1 114 ? -47.791 -25.381 34.847 1.00 48.03 114 PRO A O 1
ATOM 892 N N . HIS A 1 115 ? -48.073 -27.113 33.447 1.00 50.25 115 HIS A N 1
ATOM 893 C CA . HIS A 1 115 ? -49.487 -27.306 33.754 1.00 50.25 115 HIS A CA 1
ATOM 894 C C . HIS A 1 115 ? -49.567 -28.268 34.945 1.00 50.25 115 HIS A C 1
ATOM 896 O O . HIS A 1 115 ? -49.259 -29.450 34.808 1.00 50.25 115 HIS A O 1
ATOM 902 N N . SER A 1 116 ? -49.884 -27.738 36.123 1.00 52.50 116 SER A N 1
ATOM 903 C CA . SER A 1 116 ? -50.328 -28.518 37.276 1.00 52.50 116 SER A CA 1
ATOM 904 C C . SER A 1 116 ? -51.829 -28.779 37.160 1.00 52.50 116 SER A C 1
ATOM 906 O O . SER A 1 116 ? -52.587 -27.855 36.848 1.00 52.50 116 SER A O 1
ATOM 908 N N . ASP A 1 117 ? -52.209 -30.033 37.389 1.00 48.84 117 ASP A N 1
ATOM 909 C CA . ASP A 1 117 ? -53.569 -30.494 37.671 1.00 48.84 117 ASP A CA 1
ATOM 910 C C . ASP A 1 117 ? -54.152 -29.772 38.898 1.00 48.84 117 ASP A C 1
ATOM 912 O O . ASP A 1 117 ? -53.388 -29.447 39.803 1.00 48.84 117 ASP A O 1
ATOM 916 N N . ASP A 1 118 ? -55.473 -29.538 38.927 1.00 50.41 118 ASP A N 1
ATOM 917 C CA . ASP A 1 118 ? -56.328 -29.789 40.103 1.00 50.41 118 ASP A CA 1
ATOM 918 C C . ASP A 1 118 ? -57.842 -29.661 39.778 1.00 50.41 118 ASP A C 1
ATOM 920 O O . ASP A 1 118 ? -58.262 -28.956 38.862 1.00 50.41 118 ASP A O 1
ATOM 924 N N . ASN A 1 119 ? -58.610 -30.436 40.546 1.00 48.44 119 ASN A N 1
ATOM 925 C CA . ASN A 1 119 ? -60.005 -30.910 40.473 1.00 48.44 119 ASN A CA 1
ATOM 926 C C . ASN A 1 119 ? -61.160 -29.895 40.723 1.00 48.44 119 ASN A C 1
ATOM 928 O O . ASN A 1 119 ? -60.938 -28.816 41.259 1.00 48.44 119 ASN A O 1
ATOM 932 N N . GLU A 1 120 ? -62.400 -30.400 40.507 1.00 48.81 120 GLU A N 1
ATOM 933 C CA . GLU A 1 120 ? -63.713 -30.035 41.133 1.00 48.81 120 GLU A CA 1
ATOM 934 C C . GLU A 1 120 ? -64.442 -28.780 40.582 1.00 48.81 120 GLU A C 1
ATOM 936 O O . GLU A 1 120 ? -63.850 -27.718 40.464 1.00 48.81 120 GLU A O 1
ATOM 941 N N . SER A 1 121 ? -65.729 -28.740 40.190 1.00 51.03 121 SER A N 1
ATOM 942 C CA . SER A 1 121 ? -67.021 -29.324 40.650 1.00 51.03 121 SER A CA 1
ATOM 943 C C . SER A 1 121 ? -68.009 -29.251 39.446 1.00 51.03 121 SER A C 1
ATOM 945 O O . SER A 1 121 ? -67.819 -28.377 38.599 1.00 51.03 121 SER A O 1
ATOM 947 N N . ASP A 1 122 ? -68.979 -30.137 39.192 1.00 42.59 122 ASP A N 1
ATOM 948 C CA . ASP A 1 122 ? -70.278 -30.371 39.864 1.00 42.59 122 ASP A CA 1
ATOM 949 C C . ASP A 1 122 ? -70.947 -31.607 39.205 1.00 42.59 122 ASP A C 1
ATOM 951 O O . ASP A 1 122 ? -70.775 -31.767 37.968 1.00 42.59 122 ASP A O 1
#

Sequence (122 aa):
MPKAGFGNSNSGNTSRRFFADPDLAAEITGINKQFIIKLKVILEAMSSGHKINAEKFGEYCKDTAKMLLLTSDPYISCLRKRKPSKSQPFMSETIELFEPEELDTEVDQASKLPHSDDNESD

pLDDT: mean 75.04, std 18.46, range [42.59, 95.81]